Protein AF-K0JKZ1-F1 (afdb_monomer_lite)

pLDDT: mean 92.54, std 6.84, range [60.94, 98.06]

Radius of gyration: 19.69 Å; chains: 1; bounding box: 52×37×58 Å

Sequence (124 aa):
METDKKLISILKKLPNNYWYFKNENTKEYTIHSYPAVMVSPISRNIINIVKQIMKVDSLLDPFSGSGTVLVEGMLANIKTVYGNDINPLAILISKVKTNKLDINELKKEISVFLEDINNDYKKI

Secondary structure (DSSP, 8-state):
-HHHHHHHHHHHHS-TTTT--TTS-TTTT-SS--SS---HHHHHHHHHHHHHHS---EEEETT-TTSHHHHHHHHTT-SEEEE--S-HHHHHHHHHHT----HHHHHHHHHHHHHHHHHHHTT-

InterPro domains:
  IPR012327 D12 class N6 adenine-specific DNA methyltransferase [PF02086] (48-113)
  IPR029063 S-adenosyl-L-methionine-dependent methyltransferase superfamily [G3DSA:3.40.50.150] (2-124)
  IPR029063 S-adenosyl-L-methionine-dependent methyltransferase superfamily [SSF53335] (14-99)

Structure (mmCIF, N/CA/C/O backbone):
data_AF-K0JKZ1-F1
#
_entry.id   AF-K0JKZ1-F1
#
loop_
_atom_site.group_PDB
_atom_site.id
_atom_site.type_symbol
_atom_site.label_atom_id
_atom_site.label_alt_id
_atom_site.label_comp_id
_atom_site.label_asym_id
_atom_site.label_entity_id
_atom_site.label_seq_id
_atom_site.pdbx_PDB_ins_code
_atom_site.Cartn_x
_atom_site.Cartn_y
_atom_site.Cartn_z
_atom_site.occupancy
_atom_site.B_iso_or_equiv
_atom_site.auth_seq_id
_atom_site.auth_comp_id
_atom_site.auth_asym_id
_atom_site.auth_atom_id
_atom_site.pdbx_PDB_model_num
ATOM 1 N N . MET A 1 1 ? -13.471 -5.129 21.413 1.00 75.25 1 MET A N 1
ATOM 2 C CA . MET A 1 1 ? -14.851 -4.759 21.817 1.00 75.25 1 MET A CA 1
ATOM 3 C C . MET A 1 1 ? -15.219 -3.310 21.500 1.00 75.25 1 MET A C 1
ATOM 5 O O . MET A 1 1 ? -16.231 -3.127 20.843 1.00 75.25 1 MET A O 1
ATOM 9 N N . GLU A 1 2 ? -14.476 -2.281 21.931 1.00 92.31 2 GLU A N 1
ATOM 10 C CA . GLU A 1 2 ? -14.835 -0.875 21.620 1.00 92.31 2 GLU A CA 1
ATOM 11 C C . GLU A 1 2 ? -14.460 -0.459 20.186 1.00 92.31 2 GLU A C 1
ATOM 13 O O . GLU A 1 2 ? -15.281 0.095 19.457 1.00 92.31 2 GLU A O 1
ATOM 18 N N . THR A 1 3 ? -13.248 -0.800 19.740 1.00 93.12 3 THR A N 1
ATOM 19 C CA . THR A 1 3 ? -12.788 -0.588 18.355 1.00 93.12 3 THR A CA 1
ATOM 20 C C . THR A 1 3 ? -13.721 -1.259 17.346 1.00 93.12 3 THR A C 1
ATOM 22 O O . THR A 1 3 ? -14.153 -0.623 16.388 1.00 93.12 3 THR A O 1
ATOM 25 N N . ASP A 1 4 ? -14.111 -2.510 17.608 1.00 93.62 4 ASP A N 1
ATOM 26 C CA . ASP A 1 4 ? -14.999 -3.280 16.727 1.00 93.62 4 ASP A CA 1
ATOM 27 C C . ASP A 1 4 ? -16.383 -2.633 16.623 1.00 93.62 4 ASP A C 1
ATOM 29 O O . ASP A 1 4 ? -16.933 -2.521 15.531 1.00 93.62 4 ASP A O 1
ATOM 33 N N . LYS A 1 5 ? -16.938 -2.134 17.739 1.00 96.12 5 LYS A N 1
ATOM 34 C CA . LYS A 1 5 ? -18.213 -1.398 17.734 1.00 96.12 5 LYS A CA 1
ATOM 35 C C . LYS A 1 5 ? -18.131 -0.136 16.877 1.00 96.12 5 LYS A C 1
ATOM 37 O O . LYS A 1 5 ? -19.052 0.128 16.103 1.00 96.12 5 LYS A O 1
ATOM 42 N N . LYS A 1 6 ? -17.036 0.626 16.983 1.00 96.31 6 LYS A N 1
ATOM 43 C CA . LYS A 1 6 ? -16.798 1.817 16.150 1.00 96.31 6 LYS A CA 1
ATOM 44 C C . LYS A 1 6 ? -16.681 1.450 14.672 1.00 96.31 6 LYS A C 1
ATOM 46 O O . LYS A 1 6 ? -17.325 2.088 13.844 1.00 96.31 6 LYS A O 1
ATOM 51 N N . LEU A 1 7 ? -15.941 0.388 14.354 1.00 95.56 7 LEU A N 1
ATOM 52 C CA . LEU A 1 7 ? -15.785 -0.103 12.987 1.00 95.56 7 LEU A CA 1
ATOM 53 C C . LEU A 1 7 ? -17.128 -0.540 12.394 1.00 95.56 7 LEU A C 1
ATOM 55 O O . LEU A 1 7 ? -17.511 -0.068 11.328 1.00 95.56 7 LEU A O 1
ATOM 59 N N . ILE A 1 8 ? -17.886 -1.368 13.116 1.00 95.94 8 ILE A N 1
ATOM 60 C CA . ILE A 1 8 ? -19.223 -1.815 12.705 1.00 95.94 8 ILE A CA 1
ATOM 61 C C . ILE A 1 8 ? -20.156 -0.615 12.500 1.00 95.94 8 ILE A C 1
ATOM 63 O O . ILE A 1 8 ? -20.909 -0.584 11.529 1.00 95.94 8 ILE A O 1
ATOM 67 N N . SER A 1 9 ? -20.105 0.382 13.388 1.00 96.62 9 SER A N 1
ATOM 68 C CA . SER A 1 9 ? -20.902 1.609 13.272 1.00 96.62 9 SER A CA 1
ATOM 69 C C . SER A 1 9 ? -20.582 2.390 11.995 1.00 96.62 9 SER A C 1
ATOM 71 O O . SER A 1 9 ? -21.503 2.827 11.309 1.00 96.62 9 SER A O 1
ATOM 73 N N . ILE A 1 10 ? -19.301 2.528 11.638 1.00 96.56 10 ILE A N 1
ATOM 74 C CA . ILE A 1 10 ? -18.881 3.188 10.393 1.00 96.56 10 ILE A CA 1
ATOM 75 C C . ILE A 1 10 ? -19.340 2.378 9.178 1.00 96.56 10 ILE A C 1
ATOM 77 O O . ILE A 1 10 ? -19.988 2.932 8.294 1.00 96.56 10 ILE A O 1
ATOM 81 N N . LEU A 1 11 ? -19.081 1.067 9.159 1.00 95.44 11 LEU A N 1
ATOM 82 C CA . LEU A 1 11 ? -19.431 0.201 8.031 1.00 95.44 11 LEU A CA 1
ATOM 83 C C . LEU A 1 11 ? -20.944 0.163 7.767 1.00 95.44 11 LEU A C 1
ATOM 85 O O . LEU A 1 11 ? -21.357 0.195 6.613 1.00 95.44 11 LEU A O 1
ATOM 89 N N . LYS A 1 12 ? -21.778 0.168 8.816 1.00 96.38 12 LYS A N 1
ATOM 90 C CA . LYS A 1 12 ? -23.248 0.208 8.691 1.00 96.38 12 LYS A CA 1
ATOM 91 C C . LYS A 1 12 ? -23.793 1.516 8.113 1.00 96.38 12 LYS A C 1
ATOM 93 O O . LYS A 1 12 ? -24.927 1.531 7.648 1.00 96.38 12 LYS A O 1
ATOM 98 N N . LYS A 1 13 ? -23.029 2.609 8.183 1.00 96.69 13 LYS A N 1
ATOM 99 C CA . LYS A 1 13 ? -23.421 3.916 7.632 1.00 96.69 13 LYS A CA 1
ATOM 100 C C . LYS A 1 13 ? -23.040 4.077 6.161 1.00 96.69 13 LYS A C 1
ATOM 102 O O . LYS A 1 13 ? -23.465 5.048 5.541 1.00 96.69 13 LYS A O 1
ATOM 107 N N . LEU A 1 14 ? -22.227 3.172 5.614 1.00 96.31 14 LEU A N 1
ATOM 108 C CA . LEU A 1 14 ? -21.841 3.226 4.209 1.00 96.31 14 LEU A CA 1
ATOM 109 C C . LEU A 1 14 ? -23.059 2.929 3.318 1.00 96.31 14 LEU A C 1
ATOM 111 O O . LEU A 1 14 ? -23.857 2.050 3.647 1.00 96.31 14 LEU A O 1
ATOM 115 N N . PRO A 1 15 ? -23.218 3.633 2.186 1.00 95.62 15 PRO A N 1
ATOM 116 C CA . PRO A 1 15 ? -24.303 3.353 1.255 1.00 95.62 15 PRO A CA 1
ATOM 117 C C . PRO A 1 15 ? -24.127 1.971 0.605 1.00 95.62 15 PRO A C 1
ATOM 119 O O . PRO A 1 15 ? -23.009 1.489 0.426 1.00 95.62 15 PRO A O 1
ATOM 122 N N . ASN A 1 16 ? -25.229 1.341 0.187 1.00 93.44 16 ASN A N 1
ATOM 123 C CA . ASN A 1 16 ? -25.219 -0.027 -0.363 1.00 93.44 16 ASN A CA 1
ATOM 124 C C . ASN A 1 16 ? -24.302 -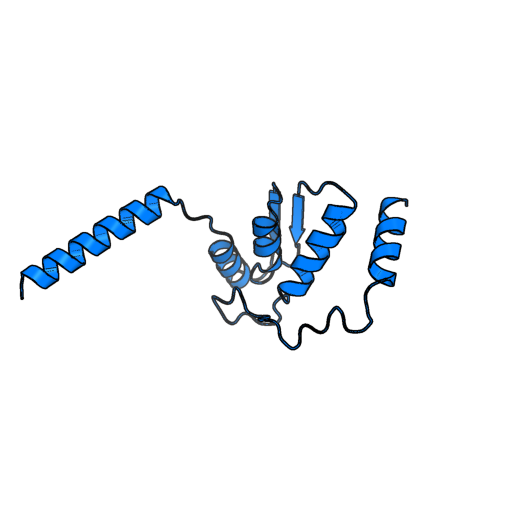0.207 -1.589 1.00 93.44 16 ASN A C 1
ATOM 126 O O . ASN A 1 16 ? -23.813 -1.303 -1.848 1.00 93.44 16 ASN A O 1
ATOM 130 N N . ASN A 1 17 ? -24.067 0.862 -2.348 1.00 93.06 17 ASN A N 1
ATOM 131 C CA . ASN A 1 17 ? -23.230 0.877 -3.546 1.00 93.06 17 ASN A CA 1
ATOM 132 C C . ASN A 1 17 ? -21.790 1.360 -3.289 1.00 93.06 17 ASN A C 1
ATOM 134 O O . ASN A 1 17 ? -21.048 1.554 -4.250 1.00 93.06 17 ASN A O 1
ATOM 138 N N . TYR A 1 18 ? -21.386 1.564 -2.029 1.00 93.25 18 TYR A N 1
ATOM 139 C CA . TYR A 1 18 ? -20.078 2.133 -1.678 1.00 93.25 18 TYR A CA 1
ATOM 140 C C . TYR A 1 18 ? -18.901 1.365 -2.299 1.00 93.25 18 TYR A C 1
ATOM 142 O O . TYR A 1 18 ? -17.935 1.967 -2.750 1.00 93.25 18 TYR A O 1
ATOM 150 N N . TRP A 1 19 ? -19.007 0.035 -2.383 1.00 92.50 19 TRP A N 1
ATOM 151 C CA . TRP A 1 19 ? -17.942 -0.841 -2.882 1.00 92.50 19 TRP A CA 1
ATOM 152 C C . TRP A 1 19 ? -18.018 -1.140 -4.390 1.00 92.50 19 TRP A C 1
ATOM 154 O O . TRP A 1 19 ? -17.407 -2.101 -4.851 1.00 92.50 19 TRP A O 1
ATOM 164 N N . TYR A 1 20 ? -18.807 -0.391 -5.171 1.00 90.44 20 TYR A N 1
ATOM 165 C CA . TYR A 1 20 ? -19.060 -0.739 -6.580 1.00 90.44 20 TYR A CA 1
ATOM 166 C C . TYR A 1 20 ? -18.020 -0.189 -7.561 1.00 90.44 20 TYR A C 1
ATOM 168 O O . TYR A 1 20 ? -17.918 -0.733 -8.656 1.00 90.44 20 TYR A O 1
ATOM 176 N N . PHE A 1 21 ? -17.289 0.874 -7.207 1.00 88.06 21 PHE A N 1
ATOM 177 C CA . PHE A 1 21 ? -16.156 1.461 -7.955 1.00 88.06 21 PHE A CA 1
ATOM 178 C C . PHE A 1 21 ? -16.307 1.547 -9.492 1.00 88.06 21 PHE A C 1
ATOM 180 O O . PHE A 1 21 ? -15.315 1.528 -10.214 1.00 88.06 21 PHE A O 1
ATOM 187 N N . LYS A 1 22 ? -17.539 1.661 -10.017 1.00 79.06 22 LYS A N 1
ATOM 188 C CA . LYS A 1 22 ? -17.839 1.527 -11.460 1.00 79.06 22 LYS A CA 1
ATOM 189 C C . LYS A 1 22 ? -17.120 2.549 -12.346 1.00 79.06 22 LYS A C 1
ATOM 191 O O . LYS A 1 22 ? -16.888 2.265 -13.514 1.00 79.06 22 LYS A O 1
ATOM 196 N N . ASN A 1 23 ? -16.783 3.710 -11.784 1.00 77.88 23 ASN A N 1
ATOM 197 C CA . ASN A 1 23 ? -16.147 4.822 -12.492 1.00 77.88 23 ASN A CA 1
ATOM 198 C C . ASN A 1 23 ? -14.702 5.072 -12.031 1.00 77.88 23 ASN A C 1
ATOM 200 O O . ASN A 1 23 ? -14.126 6.099 -12.379 1.00 77.88 23 ASN A O 1
ATOM 204 N N . GLU A 1 24 ? -14.121 4.180 -11.226 1.00 78.88 24 GLU A N 1
ATOM 205 C CA . GLU A 1 24 ? -12.757 4.342 -10.724 1.00 78.88 24 GLU A CA 1
ATOM 206 C C . GLU A 1 24 ? -11.762 3.476 -11.497 1.00 78.88 24 GLU A C 1
ATOM 208 O O . GLU A 1 24 ? -12.081 2.386 -11.980 1.00 78.88 24 GLU A O 1
ATOM 213 N N . ASN A 1 25 ? -10.518 3.951 -11.587 1.00 75.56 25 ASN A N 1
ATOM 214 C CA . ASN A 1 25 ? -9.434 3.163 -12.154 1.00 75.56 25 ASN A CA 1
ATOM 215 C C . ASN A 1 25 ? -9.040 2.038 -11.185 1.00 75.56 25 ASN A C 1
ATOM 217 O O . ASN A 1 25 ? -8.229 2.214 -10.281 1.00 75.56 25 ASN A O 1
ATOM 221 N N . THR A 1 26 ? -9.585 0.844 -11.403 1.00 74.69 26 THR A N 1
ATOM 222 C CA . THR A 1 26 ? -9.306 -0.344 -10.578 1.00 74.69 26 THR A CA 1
ATOM 223 C C . THR A 1 26 ? -7.937 -0.982 -10.849 1.00 74.69 26 THR A C 1
ATOM 225 O O . THR A 1 26 ? -7.575 -1.956 -10.192 1.00 74.69 26 THR A O 1
ATOM 228 N N . LYS A 1 27 ? -7.163 -0.443 -11.802 1.00 71.00 27 LYS A N 1
ATOM 229 C CA . LYS A 1 27 ? -5.886 -0.988 -12.292 1.00 71.00 27 LYS A CA 1
ATOM 230 C C . LYS A 1 27 ? -4.711 -0.016 -12.144 1.00 71.00 27 LYS A C 1
ATOM 232 O O . LYS A 1 27 ? -3.699 -0.184 -12.822 1.00 71.00 27 LYS A O 1
ATOM 237 N N . GLU A 1 28 ? -4.824 0.948 -11.234 1.00 72.44 28 GLU A N 1
ATOM 238 C CA . GLU A 1 28 ? -3.914 2.091 -11.048 1.00 72.44 28 GLU A CA 1
ATOM 239 C C . GLU A 1 28 ? -2.417 1.726 -10.932 1.00 72.44 28 GLU A C 1
ATOM 241 O O . GLU A 1 28 ? -1.564 2.502 -11.347 1.00 72.44 28 GLU A O 1
ATOM 246 N N . TYR A 1 29 ? -2.085 0.516 -10.464 1.00 77.88 29 TYR A N 1
ATOM 247 C CA . TYR A 1 29 ? -0.700 0.044 -10.291 1.00 77.88 29 TYR A CA 1
ATOM 248 C C . TYR A 1 29 ? -0.366 -1.189 -11.136 1.00 77.88 29 TYR A C 1
ATOM 250 O O . TYR A 1 29 ? 0.390 -2.067 -10.710 1.00 77.88 29 TYR A O 1
ATOM 258 N N . THR A 1 30 ? -0.979 -1.333 -12.309 1.00 79.69 30 THR A N 1
ATOM 259 C CA . THR A 1 30 ? -0.765 -2.511 -13.158 1.00 79.69 30 THR A CA 1
ATOM 260 C C . THR A 1 30 ? 0.533 -2.375 -13.947 1.00 79.69 30 THR A C 1
ATOM 262 O O . THR A 1 30 ? 0.571 -1.713 -14.975 1.00 79.69 30 THR A O 1
ATOM 265 N N . ILE A 1 31 ? 1.585 -3.046 -13.477 1.00 83.56 31 ILE A N 1
ATOM 266 C CA . ILE A 1 31 ? 2.847 -3.223 -14.223 1.00 83.56 31 ILE A CA 1
ATOM 267 C C . ILE A 1 31 ? 2.902 -4.557 -14.983 1.00 83.56 31 ILE A C 1
ATOM 269 O O . ILE A 1 31 ? 3.702 -4.732 -15.892 1.00 83.56 31 ILE A O 1
ATOM 273 N N . HIS A 1 32 ? 2.051 -5.510 -14.599 1.00 87.00 32 HIS A N 1
ATOM 274 C CA . HIS A 1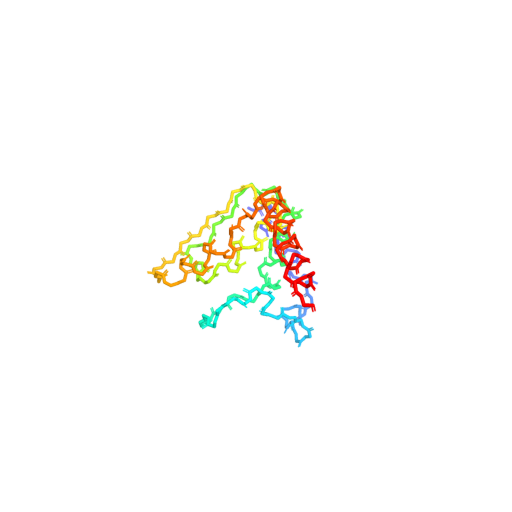 32 ? 1.937 -6.835 -15.197 1.00 87.00 32 HIS A CA 1
ATOM 275 C C . HIS A 1 32 ? 0.510 -7.353 -14.999 1.00 87.00 32 HIS A C 1
ATOM 277 O O . HIS A 1 32 ? -0.096 -7.127 -13.946 1.00 87.00 32 HIS A O 1
ATOM 283 N N . SER A 1 33 ? -0.006 -8.093 -15.978 1.00 81.50 33 SER A N 1
ATOM 284 C CA . SER A 1 33 ? -1.319 -8.746 -15.929 1.00 81.50 33 SER A CA 1
ATOM 285 C C . SER A 1 33 ? -1.283 -9.986 -15.027 1.00 81.50 33 SER A C 1
ATOM 287 O O . SER A 1 33 ? -1.271 -11.117 -15.502 1.00 81.50 33 SER A O 1
ATOM 289 N N . TYR A 1 34 ? -1.192 -9.785 -13.711 1.00 86.00 34 TYR A N 1
ATOM 290 C CA . TYR A 1 34 ? -1.377 -10.856 -12.727 1.00 86.00 34 TYR A CA 1
ATOM 291 C C . TYR A 1 34 ? -2.883 -11.117 -12.528 1.00 86.00 34 TYR A C 1
ATOM 293 O O . TYR A 1 34 ? -3.654 -10.155 -12.505 1.00 86.00 34 TYR A O 1
ATOM 301 N N . PRO A 1 35 ? -3.343 -12.375 -12.423 1.00 83.56 35 PRO A N 1
ATOM 302 C CA . PRO A 1 35 ? -4.762 -12.676 -12.244 1.00 83.56 35 PRO A CA 1
ATOM 303 C C . PRO A 1 35 ? -5.265 -12.284 -10.847 1.00 83.56 35 PRO A C 1
ATOM 305 O O . PRO A 1 35 ? -4.485 -12.179 -9.904 1.00 83.56 35 PRO A O 1
ATOM 308 N N . ALA A 1 36 ? -6.585 -12.105 -10.725 1.00 82.62 36 ALA A N 1
ATOM 309 C CA . ALA A 1 36 ? -7.299 -11.956 -9.449 1.00 82.62 36 ALA A CA 1
ATOM 310 C C . ALA A 1 36 ? -6.669 -10.942 -8.468 1.00 82.62 36 ALA A C 1
ATOM 312 O O . ALA A 1 36 ? -6.481 -11.220 -7.287 1.00 82.62 36 ALA A O 1
ATOM 313 N N . VAL A 1 37 ? -6.321 -9.754 -8.967 1.00 85.12 37 VAL A N 1
ATOM 314 C CA . VAL A 1 37 ? -5.713 -8.696 -8.149 1.00 85.12 37 VAL A CA 1
ATOM 315 C C . VAL A 1 37 ? -6.736 -7.996 -7.261 1.00 85.12 37 VAL A C 1
ATOM 317 O O . VAL A 1 37 ? -7.879 -7.772 -7.662 1.00 85.12 37 VAL A O 1
ATOM 320 N N . MET A 1 38 ? -6.293 -7.588 -6.071 1.00 89.50 38 MET A N 1
ATOM 321 C CA . MET A 1 38 ? -7.055 -6.687 -5.210 1.00 89.50 38 MET A CA 1
ATOM 322 C C . MET A 1 38 ? -7.359 -5.373 -5.941 1.00 89.50 38 MET A C 1
ATOM 324 O O . MET A 1 38 ? -6.477 -4.786 -6.573 1.00 89.50 38 MET A O 1
ATOM 328 N N . VAL A 1 39 ? -8.601 -4.905 -5.819 1.00 90.38 39 VAL A N 1
ATOM 329 C CA . VAL A 1 39 ? -9.064 -3.620 -6.355 1.00 90.38 39 VAL A CA 1
ATOM 330 C C . VAL A 1 39 ? -8.582 -2.510 -5.423 1.00 90.38 39 VAL A C 1
ATOM 332 O O . VAL A 1 39 ? -9.034 -2.436 -4.280 1.00 90.38 39 VAL A O 1
ATOM 335 N N . SER A 1 40 ? -7.668 -1.653 -5.894 1.00 91.44 40 SER A N 1
ATOM 336 C CA . SER A 1 40 ? -6.964 -0.670 -5.049 1.00 91.44 40 SER A CA 1
ATOM 337 C C . SER A 1 40 ? -7.889 0.194 -4.171 1.00 91.44 40 SER A C 1
ATOM 339 O O . SER A 1 40 ? -7.616 0.299 -2.968 1.00 91.44 40 SER A O 1
ATOM 341 N N . PRO A 1 41 ? -9.022 0.724 -4.687 1.00 93.12 41 PRO A N 1
ATOM 342 C CA . PRO A 1 41 ? -9.987 1.467 -3.873 1.00 93.12 41 PRO A CA 1
ATOM 343 C C . PRO A 1 41 ? -10.525 0.715 -2.649 1.00 93.12 41 PRO A C 1
ATOM 345 O O . PRO A 1 41 ? -10.749 1.327 -1.604 1.00 93.12 41 PRO A O 1
ATOM 348 N N . ILE A 1 42 ? -10.687 -0.613 -2.728 1.00 93.75 42 ILE A N 1
ATOM 349 C CA . ILE A 1 42 ? -11.153 -1.414 -1.588 1.00 93.75 42 ILE A CA 1
ATOM 350 C C . ILE A 1 42 ? -10.132 -1.337 -0.453 1.00 93.75 42 ILE A C 1
ATOM 352 O O . ILE A 1 42 ? -10.472 -0.950 0.666 1.00 93.75 42 ILE A O 1
ATOM 356 N N . SER A 1 43 ? -8.872 -1.670 -0.742 1.00 94.38 43 SER A N 1
ATOM 357 C CA . SER A 1 43 ? -7.794 -1.667 0.254 1.00 94.38 43 SER A CA 1
ATOM 358 C C . SER A 1 43 ? -7.556 -0.273 0.821 1.00 94.38 43 SER A C 1
ATOM 360 O O . SER A 1 43 ? -7.441 -0.122 2.037 1.00 94.38 43 SER A O 1
ATOM 362 N N . ARG A 1 44 ? -7.569 0.750 -0.038 1.00 95.56 44 ARG A N 1
ATOM 363 C CA . ARG A 1 44 ? -7.417 2.153 0.354 1.00 95.56 44 ARG A CA 1
ATOM 364 C C . ARG A 1 44 ? -8.483 2.575 1.359 1.00 95.56 44 ARG A C 1
ATOM 366 O O . ARG A 1 44 ? -8.167 3.119 2.417 1.00 95.56 44 ARG A O 1
ATOM 373 N N . ASN A 1 45 ? -9.748 2.285 1.057 1.00 96.00 45 ASN A N 1
ATOM 374 C CA . ASN A 1 45 ? -10.869 2.662 1.911 1.00 96.00 45 ASN A CA 1
ATOM 375 C C . ASN A 1 45 ? -10.840 1.915 3.245 1.00 96.00 45 ASN A C 1
ATOM 377 O O . ASN A 1 45 ? -11.051 2.535 4.285 1.00 96.00 45 ASN A O 1
ATOM 381 N N . ILE A 1 46 ? -10.513 0.618 3.244 1.00 96.56 46 ILE A N 1
ATOM 382 C CA . ILE A 1 46 ? -10.359 -0.157 4.484 1.00 96.56 46 ILE A CA 1
ATOM 383 C C . ILE A 1 46 ? -9.252 0.441 5.360 1.00 96.56 46 ILE A C 1
ATOM 385 O O . ILE A 1 46 ? -9.490 0.706 6.539 1.00 96.56 46 ILE A O 1
ATOM 389 N N . ILE A 1 47 ? -8.070 0.708 4.792 1.00 97.44 47 ILE A N 1
ATOM 390 C CA . ILE A 1 47 ? -6.949 1.320 5.520 1.00 97.44 47 ILE A CA 1
ATOM 391 C C . ILE A 1 47 ? -7.372 2.669 6.115 1.00 97.44 47 ILE A C 1
ATOM 393 O O . ILE A 1 47 ? -7.150 2.919 7.302 1.00 97.44 47 ILE A O 1
ATOM 397 N N . ASN A 1 48 ? -8.032 3.518 5.325 1.00 97.00 48 ASN A N 1
ATOM 398 C CA . ASN A 1 48 ? -8.499 4.828 5.774 1.00 97.00 48 ASN A CA 1
ATOM 399 C C . ASN A 1 48 ? -9.522 4.732 6.912 1.00 97.00 48 ASN A C 1
ATOM 401 O O . ASN A 1 48 ? -9.403 5.466 7.891 1.00 97.00 48 ASN A O 1
ATOM 405 N N . ILE A 1 49 ? -10.491 3.816 6.822 1.00 97.31 49 ILE A N 1
ATOM 406 C CA . ILE A 1 49 ? -11.492 3.595 7.875 1.00 97.31 49 ILE A CA 1
ATOM 407 C C . ILE A 1 49 ? -10.816 3.133 9.170 1.00 97.31 49 ILE A C 1
ATOM 409 O O . ILE A 1 49 ? -11.089 3.684 10.233 1.00 97.31 49 ILE A O 1
ATOM 413 N N . VAL A 1 50 ? -9.904 2.160 9.105 1.00 96.62 50 VAL A N 1
ATOM 414 C CA . VAL A 1 50 ? -9.222 1.643 10.304 1.00 96.62 50 VAL A CA 1
ATOM 415 C C . VAL A 1 50 ? -8.373 2.731 10.968 1.00 96.62 50 VAL A C 1
ATOM 417 O O . VAL A 1 50 ? -8.430 2.893 12.190 1.00 96.62 50 VAL A O 1
ATOM 420 N N . LYS A 1 51 ? -7.652 3.537 10.178 1.00 95.94 51 LYS A N 1
ATOM 421 C CA . LYS A 1 51 ? -6.827 4.649 10.681 1.00 95.94 51 LYS A CA 1
ATOM 422 C C . LYS A 1 51 ? -7.625 5.750 11.389 1.00 95.94 51 LYS A C 1
ATOM 424 O O . LYS A 1 51 ? -7.053 6.461 12.209 1.00 95.94 51 LYS A O 1
ATOM 429 N N . GLN A 1 52 ? -8.923 5.898 11.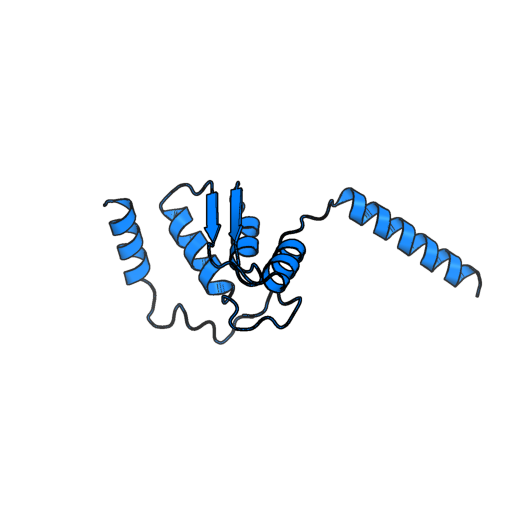111 1.00 95.38 52 GLN A N 1
ATOM 430 C CA . GLN A 1 52 ? -9.792 6.835 11.843 1.00 95.38 52 GLN A CA 1
ATOM 431 C C . GLN A 1 52 ? -10.107 6.362 13.268 1.00 95.38 52 GLN A C 1
ATOM 433 O O . GLN A 1 52 ? -10.497 7.162 14.115 1.00 95.38 52 GLN A O 1
ATOM 438 N N . ILE A 1 53 ? -9.977 5.061 13.534 1.00 95.69 53 ILE A N 1
ATOM 439 C CA . ILE A 1 53 ? -10.417 4.439 14.787 1.00 95.69 53 ILE A CA 1
ATOM 440 C C . ILE A 1 53 ? -9.219 4.121 15.684 1.00 95.69 53 ILE A C 1
ATOM 442 O O . ILE A 1 53 ? -9.334 4.171 16.910 1.00 95.69 53 ILE A O 1
ATOM 446 N N . MET A 1 54 ? -8.075 3.786 15.087 1.00 94.75 54 MET A N 1
ATOM 447 C CA . MET A 1 54 ? -6.864 3.417 15.810 1.00 94.75 54 MET A CA 1
ATOM 448 C C . MET A 1 54 ? -5.591 3.803 15.060 1.00 94.75 54 MET A C 1
ATOM 450 O O . MET A 1 54 ? -5.571 3.934 13.837 1.00 94.75 54 MET A O 1
ATOM 454 N N . LYS A 1 55 ? -4.492 3.922 15.810 1.00 95.06 55 LYS A N 1
ATOM 455 C CA . LYS A 1 55 ? -3.156 4.058 15.234 1.00 95.06 55 LYS A CA 1
ATOM 456 C C . LYS A 1 55 ? -2.755 2.749 14.548 1.00 95.06 55 LYS A C 1
ATOM 458 O O . LYS A 1 55 ? -2.855 1.683 15.150 1.00 95.06 55 LYS A O 1
ATOM 463 N N . VAL A 1 56 ? -2.272 2.850 13.312 1.00 96.75 56 VAL A N 1
ATOM 464 C CA . VAL A 1 56 ? -1.794 1.714 12.513 1.00 96.75 56 VAL A CA 1
ATOM 465 C C . VAL A 1 56 ? -0.313 1.916 12.219 1.00 96.75 56 VAL A C 1
ATOM 467 O O . VAL A 1 56 ? 0.051 2.725 11.369 1.00 96.75 56 VAL A O 1
ATOM 470 N N . ASP A 1 57 ? 0.541 1.201 12.950 1.00 97.06 57 ASP A N 1
ATOM 471 C CA . ASP A 1 57 ? 1.994 1.229 12.744 1.00 97.06 57 ASP A CA 1
ATOM 472 C C . ASP A 1 57 ? 2.461 0.138 11.764 1.00 97.06 57 ASP A C 1
ATOM 474 O O . ASP A 1 57 ? 3.504 0.290 11.126 1.00 97.06 57 ASP A O 1
ATOM 478 N N . SER A 1 58 ? 1.686 -0.939 11.603 1.00 97.81 58 SER A N 1
ATOM 479 C CA . SER A 1 58 ? 2.015 -2.040 10.700 1.00 97.81 58 SER A CA 1
ATOM 480 C C . SER A 1 58 ? 0.820 -2.558 9.897 1.00 97.81 58 SER A C 1
ATOM 482 O O . SER A 1 58 ? -0.326 -2.478 10.337 1.00 97.81 58 SER A O 1
ATOM 484 N N . LEU A 1 59 ? 1.107 -3.099 8.711 1.00 97.94 59 LEU A N 1
ATOM 485 C CA . LEU A 1 59 ? 0.168 -3.794 7.830 1.00 97.94 59 LEU A CA 1
ATOM 486 C C . LEU A 1 59 ? 0.779 -5.129 7.396 1.00 97.94 59 LEU A C 1
ATOM 488 O O . LEU A 1 59 ? 1.960 -5.180 7.057 1.00 97.94 59 LEU A O 1
ATOM 492 N N . LEU A 1 60 ? -0.028 -6.190 7.385 1.00 97.69 60 LEU A N 1
ATOM 493 C CA . LEU A 1 60 ? 0.342 -7.505 6.867 1.00 97.69 60 LEU A CA 1
ATOM 494 C C . LEU A 1 60 ? -0.725 -7.985 5.881 1.00 97.69 60 LEU A C 1
ATOM 496 O O . LEU A 1 60 ? -1.899 -8.044 6.241 1.00 97.69 60 LEU A O 1
ATOM 500 N N . ASP A 1 61 ? -0.298 -8.378 4.684 1.00 97.06 61 ASP A N 1
ATOM 501 C CA . ASP A 1 61 ? -1.109 -9.148 3.739 1.00 97.06 61 ASP A CA 1
ATOM 502 C C . ASP A 1 61 ? -0.477 -10.540 3.518 1.00 97.06 61 ASP A C 1
ATOM 504 O O . ASP A 1 61 ? 0.554 -10.649 2.846 1.00 97.06 61 ASP A O 1
ATOM 508 N N . PRO A 1 62 ? -1.037 -11.615 4.104 1.00 95.62 62 PRO A N 1
ATOM 509 C CA . PRO A 1 62 ? -0.458 -12.955 4.012 1.00 95.62 62 PRO A CA 1
ATOM 510 C C . PRO A 1 62 ? -0.652 -13.620 2.639 1.00 95.62 62 PRO A C 1
ATOM 512 O O . PRO A 1 62 ? -0.083 -14.685 2.417 1.00 95.62 62 PRO A O 1
ATOM 515 N N . PHE A 1 63 ? -1.441 -13.016 1.743 1.00 94.50 63 PHE A N 1
ATOM 516 C CA . PHE A 1 63 ? -1.689 -13.492 0.381 1.00 94.50 63 PHE A CA 1
ATOM 517 C C . PHE A 1 63 ? -1.602 -12.311 -0.590 1.00 94.50 63 PHE A C 1
ATOM 519 O O . PHE A 1 63 ? -2.549 -11.986 -1.309 1.00 94.50 63 PHE A O 1
ATOM 526 N N . SER A 1 64 ? -0.452 -11.632 -0.573 1.00 94.31 64 SER A N 1
ATOM 527 C CA . SER A 1 64 ? -0.299 -10.299 -1.156 1.00 94.31 64 SER A CA 1
ATOM 528 C C . SER A 1 64 ? -0.457 -10.244 -2.673 1.00 94.31 64 SER A C 1
ATOM 530 O O . SER A 1 64 ? -0.597 -9.151 -3.236 1.00 94.31 64 SER A O 1
ATOM 532 N N . GLY A 1 65 ? -0.401 -11.389 -3.363 1.00 93.88 65 GLY A N 1
ATOM 533 C CA . GLY A 1 65 ? -0.446 -11.459 -4.813 1.00 93.88 65 GLY A CA 1
ATOM 534 C C . GLY A 1 65 ? 0.562 -10.496 -5.430 1.00 93.88 65 GLY A C 1
ATOM 535 O O . GLY A 1 65 ? 1.718 -10.408 -5.018 1.00 93.88 65 GLY A O 1
ATOM 536 N N . SER A 1 66 ? 0.098 -9.708 -6.398 1.00 93.69 66 SER A N 1
ATOM 537 C CA . SER A 1 66 ? 0.920 -8.691 -7.064 1.00 93.69 66 SER A CA 1
ATOM 538 C C . SER A 1 66 ? 1.223 -7.433 -6.228 1.00 93.69 66 SER A C 1
ATOM 540 O O . SER A 1 66 ? 1.720 -6.454 -6.784 1.00 93.69 66 SER A O 1
ATOM 542 N N . GLY A 1 67 ? 0.894 -7.413 -4.933 1.00 94.88 67 GLY A N 1
ATOM 543 C CA . GLY A 1 67 ? 1.328 -6.383 -3.985 1.00 94.88 67 GLY A CA 1
ATOM 544 C C . GLY A 1 67 ? 0.452 -5.132 -3.880 1.00 94.88 67 GLY A C 1
ATOM 545 O O . GLY A 1 67 ? 0.901 -4.146 -3.303 1.00 94.88 67 GLY A O 1
ATOM 546 N N . THR A 1 68 ? -0.779 -5.121 -4.409 1.00 94.88 68 THR A N 1
ATOM 547 C CA . THR A 1 68 ? -1.644 -3.917 -4.386 1.00 94.88 68 THR A CA 1
ATOM 548 C C . THR A 1 68 ? -1.880 -3.388 -2.968 1.00 94.88 68 THR A C 1
ATOM 550 O O . THR A 1 68 ? -1.735 -2.191 -2.731 1.00 94.88 68 THR A O 1
ATOM 553 N N . VAL A 1 69 ? -2.190 -4.266 -2.006 1.00 96.19 69 VAL A N 1
ATOM 554 C CA . VAL A 1 69 ? -2.419 -3.862 -0.607 1.00 96.19 69 VAL A CA 1
ATOM 555 C C . VAL A 1 69 ? -1.147 -3.284 0.017 1.00 96.19 69 VAL A C 1
ATOM 557 O O . VAL A 1 69 ? -1.220 -2.331 0.790 1.00 96.19 69 VAL A O 1
ATOM 560 N N . LEU A 1 70 ? 0.024 -3.816 -0.349 1.00 97.19 70 LEU A N 1
ATOM 561 C CA . LEU A 1 70 ? 1.301 -3.324 0.167 1.00 97.19 70 LEU A CA 1
ATOM 562 C C . LEU A 1 70 ? 1.569 -1.894 -0.311 1.00 97.19 70 LEU A C 1
ATOM 564 O O . LEU A 1 70 ? 1.936 -1.037 0.490 1.00 97.19 70 LEU A O 1
ATOM 568 N N . VAL A 1 71 ? 1.322 -1.624 -1.597 1.00 95.69 71 VAL A N 1
ATOM 569 C CA . VAL A 1 71 ? 1.432 -0.277 -2.178 1.00 95.69 71 VAL A CA 1
ATOM 570 C C . VAL A 1 71 ? 0.488 0.697 -1.475 1.00 95.69 71 VAL A C 1
ATOM 572 O O . VAL A 1 71 ? 0.929 1.756 -1.040 1.00 95.69 71 VAL A O 1
ATOM 575 N N . GLU A 1 72 ? -0.782 0.332 -1.287 1.00 96.56 72 GLU A N 1
ATOM 576 C CA . GLU A 1 72 ? -1.747 1.175 -0.565 1.00 96.56 72 GLU A CA 1
ATOM 577 C C . GLU A 1 72 ? -1.323 1.427 0.890 1.00 96.56 72 GLU A C 1
ATOM 579 O O . GLU A 1 72 ? -1.433 2.548 1.385 1.00 96.56 72 GLU A O 1
ATOM 584 N N . GLY A 1 73 ? -0.764 0.423 1.572 1.00 97.25 73 GLY A N 1
ATOM 585 C CA . GLY A 1 73 ? -0.198 0.587 2.913 1.00 97.25 73 GLY A CA 1
ATOM 586 C C . GLY A 1 73 ? 0.968 1.578 2.950 1.00 97.25 73 GLY A C 1
ATOM 587 O O . GLY A 1 73 ? 1.036 2.428 3.842 1.00 97.25 73 GLY A O 1
ATOM 588 N N . MET A 1 74 ? 1.860 1.510 1.958 1.00 96.06 74 MET A N 1
ATOM 589 C CA . MET A 1 74 ? 2.976 2.447 1.812 1.00 96.06 74 MET A CA 1
ATOM 590 C C . MET A 1 74 ? 2.493 3.873 1.527 1.00 96.06 74 MET A C 1
ATOM 592 O O . MET A 1 74 ? 2.960 4.807 2.176 1.00 96.06 74 MET A O 1
ATOM 596 N N . LEU A 1 75 ? 1.537 4.045 0.607 1.00 95.62 75 LEU A N 1
ATOM 597 C CA . LEU A 1 75 ? 0.928 5.341 0.276 1.00 95.62 75 LEU A CA 1
ATOM 598 C C . LEU A 1 75 ? 0.172 5.943 1.466 1.00 95.62 75 LEU A C 1
ATOM 600 O O . LEU A 1 75 ? 0.184 7.154 1.675 1.00 95.62 75 LEU A O 1
ATOM 604 N N . ALA A 1 76 ? -0.422 5.096 2.306 1.00 97.06 76 ALA A N 1
ATOM 605 C CA . ALA A 1 76 ? -1.047 5.499 3.556 1.00 97.06 76 ALA A CA 1
ATOM 606 C C . ALA A 1 76 ? -0.039 5.826 4.677 1.00 97.06 76 ALA A C 1
ATOM 608 O O . ALA A 1 76 ? -0.466 6.068 5.810 1.00 97.06 76 ALA A O 1
ATOM 609 N N . ASN A 1 77 ? 1.270 5.861 4.403 1.00 96.19 77 ASN A N 1
ATOM 610 C CA . ASN A 1 77 ? 2.332 6.132 5.377 1.00 96.19 77 ASN A CA 1
ATOM 611 C C . ASN A 1 77 ? 2.327 5.174 6.584 1.00 96.19 77 ASN A C 1
ATOM 613 O O . ASN A 1 77 ? 2.622 5.580 7.709 1.00 96.19 77 ASN A O 1
ATOM 617 N N . ILE A 1 78 ? 1.978 3.900 6.376 1.00 97.75 78 ILE A N 1
ATOM 618 C CA . ILE A 1 78 ? 2.140 2.874 7.412 1.00 97.75 78 ILE A CA 1
ATOM 619 C C . ILE A 1 78 ? 3.634 2.570 7.551 1.00 97.75 78 ILE A C 1
ATOM 621 O O . ILE A 1 78 ? 4.322 2.333 6.557 1.00 97.75 78 ILE A O 1
ATOM 625 N N . LYS A 1 79 ? 4.144 2.595 8.789 1.00 96.81 79 LYS A N 1
ATOM 626 C CA . LYS A 1 79 ? 5.585 2.495 9.066 1.00 96.81 79 LYS A CA 1
ATOM 627 C C . LYS A 1 79 ? 6.171 1.176 8.572 1.00 96.81 79 LYS A C 1
ATOM 629 O O . LYS A 1 79 ? 7.252 1.176 7.985 1.00 96.81 79 LYS A O 1
ATOM 634 N N . THR A 1 80 ? 5.458 0.077 8.797 1.00 97.69 80 THR A N 1
ATOM 635 C CA . THR A 1 80 ? 5.940 -1.257 8.451 1.00 97.69 80 THR A CA 1
ATOM 636 C C . THR A 1 80 ? 4.899 -2.020 7.643 1.00 97.69 80 THR A C 1
ATOM 638 O O . THR A 1 80 ? 3.788 -2.245 8.110 1.00 97.69 80 THR A O 1
ATOM 641 N N . VAL A 1 81 ? 5.253 -2.448 6.434 1.00 98.06 81 VAL A N 1
ATOM 642 C CA . VAL A 1 81 ? 4.346 -3.163 5.529 1.00 98.06 81 VAL A CA 1
ATOM 643 C C . VAL A 1 81 ? 4.965 -4.508 5.172 1.00 98.06 81 VAL A C 1
ATOM 645 O O . VAL A 1 81 ? 6.080 -4.560 4.658 1.00 98.06 81 VAL A O 1
ATOM 648 N N . TYR A 1 82 ? 4.246 -5.589 5.459 1.00 97.88 82 TYR A N 1
ATOM 649 C CA . TYR A 1 82 ? 4.661 -6.961 5.198 1.00 97.88 82 TYR A CA 1
ATOM 650 C C . TYR A 1 82 ? 3.699 -7.636 4.227 1.00 97.88 82 TYR A C 1
ATOM 652 O O . TYR A 1 82 ? 2.484 -7.473 4.324 1.00 97.88 82 TYR A O 1
ATOM 660 N N . GLY A 1 83 ? 4.252 -8.430 3.317 1.00 96.62 83 GLY A N 1
ATOM 661 C CA . GLY A 1 83 ? 3.480 -9.257 2.403 1.00 96.62 83 GLY A CA 1
ATOM 662 C C . GLY A 1 83 ? 4.175 -10.581 2.139 1.00 96.62 83 GLY A C 1
ATOM 663 O O . GLY A 1 83 ? 5.407 -10.648 2.131 1.00 96.62 83 GLY A O 1
ATOM 664 N N . ASN A 1 84 ? 3.389 -11.629 1.931 1.00 96.19 84 ASN A N 1
ATOM 665 C CA . ASN A 1 84 ? 3.882 -12.910 1.449 1.00 96.19 84 ASN A CA 1
ATOM 666 C C . ASN A 1 84 ? 2.933 -13.469 0.388 1.00 96.19 84 ASN A C 1
ATOM 668 O O . ASN A 1 84 ? 1.735 -13.201 0.405 1.00 96.19 84 ASN A O 1
ATOM 672 N N . ASP A 1 85 ? 3.490 -14.235 -0.541 1.00 96.44 85 ASP A N 1
ATOM 673 C CA . ASP A 1 85 ? 2.736 -15.024 -1.502 1.00 96.44 85 ASP A CA 1
ATOM 674 C C . ASP A 1 85 ? 3.551 -16.278 -1.838 1.00 96.44 85 ASP A C 1
ATOM 676 O O . ASP A 1 85 ? 4.780 -16.264 -1.739 1.00 96.44 85 ASP A O 1
ATOM 680 N N . ILE A 1 86 ? 2.885 -17.360 -2.235 1.00 96.75 86 ILE A N 1
ATOM 681 C CA . ILE A 1 86 ? 3.562 -18.591 -2.656 1.00 96.75 86 ILE A CA 1
ATOM 682 C C . ILE A 1 86 ? 4.120 -18.477 -4.079 1.00 96.75 86 ILE A C 1
ATOM 684 O O . ILE A 1 86 ? 5.080 -19.163 -4.423 1.00 96.75 86 ILE A O 1
ATOM 688 N N . ASN A 1 87 ? 3.532 -17.622 -4.919 1.00 94.75 87 ASN A N 1
ATOM 689 C CA . ASN A 1 87 ? 3.914 -17.483 -6.313 1.00 94.75 87 ASN A CA 1
ATOM 690 C C . ASN A 1 87 ? 5.148 -16.567 -6.461 1.00 94.75 87 ASN A C 1
ATOM 692 O O . ASN A 1 87 ? 5.052 -15.360 -6.209 1.00 94.75 87 ASN A O 1
ATOM 696 N N . PRO A 1 88 ? 6.295 -17.072 -6.960 1.00 95.31 88 PRO A N 1
ATOM 697 C CA . PRO A 1 88 ? 7.504 -16.263 -7.129 1.00 95.31 88 PRO A CA 1
ATOM 698 C C . PRO A 1 88 ? 7.323 -15.053 -8.055 1.00 95.31 88 PRO A C 1
ATOM 700 O O . PRO A 1 88 ? 7.924 -14.003 -7.822 1.00 95.31 88 PRO A O 1
ATOM 703 N N . LEU A 1 89 ? 6.473 -15.164 -9.083 1.00 94.75 89 LEU A N 1
ATOM 704 C CA . LEU A 1 89 ? 6.165 -14.049 -9.981 1.00 94.75 89 LEU A CA 1
ATOM 705 C C . LEU A 1 89 ? 5.400 -12.942 -9.245 1.00 94.75 89 LEU A C 1
ATOM 707 O O . LEU A 1 89 ? 5.681 -11.761 -9.440 1.00 94.75 89 LEU A O 1
ATOM 711 N N . ALA A 1 90 ? 4.465 -13.318 -8.373 1.00 94.62 90 ALA A N 1
ATOM 712 C CA . ALA A 1 90 ? 3.711 -12.377 -7.553 1.00 94.62 90 ALA A CA 1
ATOM 713 C C . ALA A 1 90 ? 4.649 -11.591 -6.624 1.00 94.62 90 ALA A C 1
ATOM 715 O O . ALA A 1 90 ? 4.595 -10.361 -6.590 1.00 94.62 90 ALA A O 1
ATOM 716 N N . ILE A 1 91 ? 5.592 -12.292 -5.981 1.00 95.25 91 ILE A 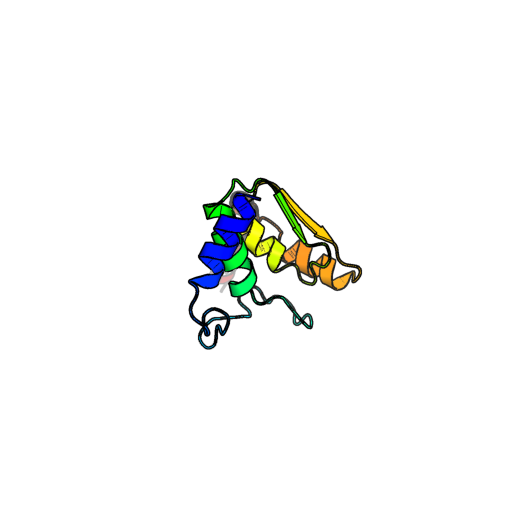N 1
ATOM 717 C CA . ILE A 1 91 ? 6.644 -11.684 -5.157 1.00 95.25 91 ILE A CA 1
ATOM 718 C C . ILE A 1 91 ? 7.494 -10.706 -5.978 1.00 95.25 91 ILE A C 1
ATOM 720 O O . ILE A 1 91 ? 7.755 -9.599 -5.511 1.00 95.25 91 ILE A O 1
ATOM 724 N N . LEU A 1 92 ? 7.934 -11.083 -7.185 1.00 95.75 92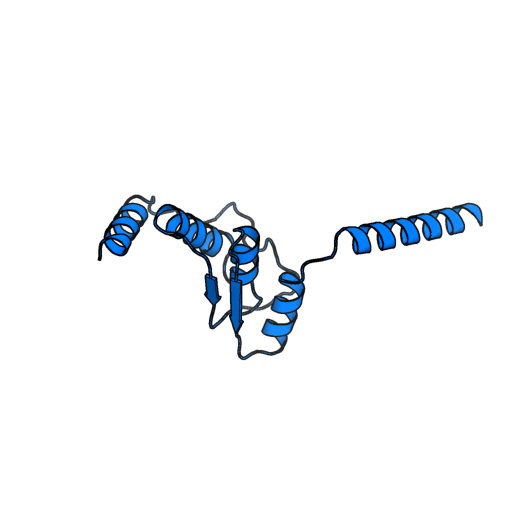 LEU A N 1
ATOM 725 C CA . LEU A 1 92 ? 8.738 -10.206 -8.044 1.00 95.75 92 LEU A CA 1
ATOM 726 C C . LEU A 1 92 ? 7.978 -8.923 -8.401 1.00 95.75 92 LEU A C 1
ATOM 728 O O . LEU A 1 92 ? 8.498 -7.826 -8.208 1.00 95.75 92 LEU A O 1
ATOM 732 N N . ILE A 1 93 ? 6.736 -9.061 -8.868 1.00 95.06 93 ILE A N 1
ATOM 733 C CA . ILE A 1 93 ? 5.875 -7.925 -9.209 1.00 95.06 93 ILE A CA 1
ATOM 734 C C . ILE A 1 93 ? 5.675 -7.032 -7.982 1.00 95.06 93 ILE A C 1
ATOM 736 O O . ILE A 1 93 ? 5.837 -5.816 -8.071 1.00 95.06 93 ILE A O 1
ATOM 740 N N . SER A 1 94 ? 5.372 -7.631 -6.828 1.00 94.88 94 SER A N 1
ATOM 741 C CA . SER A 1 94 ? 5.193 -6.906 -5.575 1.00 94.88 94 SER A CA 1
ATOM 742 C C . SER A 1 94 ? 6.449 -6.123 -5.201 1.00 94.88 94 SER A C 1
ATOM 744 O O . SER A 1 94 ? 6.348 -4.931 -4.940 1.00 94.88 94 SER A O 1
ATOM 746 N N . LYS A 1 95 ? 7.633 -6.752 -5.241 1.00 95.12 95 LYS A N 1
ATOM 747 C CA . LYS A 1 95 ? 8.918 -6.096 -4.946 1.00 95.12 95 LYS A CA 1
ATOM 748 C C . LYS A 1 95 ? 9.153 -4.874 -5.826 1.00 95.12 95 LYS A C 1
ATOM 750 O O . LYS A 1 95 ? 9.553 -3.838 -5.305 1.00 95.12 95 LYS A O 1
ATOM 755 N N . VAL A 1 96 ? 8.873 -4.983 -7.127 1.00 94.75 96 VAL A N 1
ATOM 756 C CA . VAL A 1 96 ? 8.996 -3.862 -8.069 1.00 94.75 96 VAL A CA 1
ATOM 757 C C . VAL A 1 96 ? 8.023 -2.740 -7.708 1.00 94.75 96 VAL A C 1
ATOM 759 O O . VAL A 1 96 ? 8.442 -1.591 -7.603 1.00 94.75 96 VAL A O 1
ATOM 762 N N . LYS A 1 97 ? 6.745 -3.050 -7.452 1.00 93.19 97 LYS A N 1
ATOM 763 C CA . LYS A 1 97 ? 5.743 -2.031 -7.089 1.00 93.19 97 LYS A CA 1
ATOM 764 C C . LYS A 1 97 ? 6.035 -1.336 -5.759 1.00 93.19 97 LYS A C 1
ATOM 766 O O . LYS A 1 97 ? 5.702 -0.169 -5.594 1.00 93.19 97 LYS A O 1
ATOM 771 N N . THR A 1 98 ? 6.624 -2.053 -4.807 1.00 94.31 98 THR A N 1
ATOM 772 C CA . THR A 1 98 ? 6.975 -1.524 -3.483 1.00 94.31 98 THR A CA 1
ATOM 773 C C . THR A 1 98 ? 8.386 -0.938 -3.429 1.00 94.31 98 THR A C 1
ATOM 775 O O . THR A 1 98 ? 8.849 -0.563 -2.352 1.00 94.31 98 THR A O 1
ATOM 778 N N . ASN A 1 99 ? 9.104 -0.878 -4.553 1.00 93.19 99 ASN A N 1
ATOM 779 C CA . ASN A 1 99 ? 10.449 -0.325 -4.574 1.00 93.19 99 ASN A CA 1
ATOM 780 C C . ASN A 1 99 ? 10.395 1.203 -4.437 1.00 93.19 99 ASN A C 1
ATOM 782 O O . ASN A 1 99 ? 9.858 1.895 -5.302 1.00 93.19 99 ASN A O 1
ATOM 786 N N . LYS A 1 100 ? 10.959 1.739 -3.350 1.00 88.62 100 LYS A N 1
ATOM 787 C CA . LYS A 1 100 ? 11.102 3.188 -3.174 1.00 88.62 100 LYS A CA 1
ATOM 788 C C . LYS A 1 100 ? 12.337 3.645 -3.938 1.00 88.62 100 LYS A C 1
ATOM 790 O O . LYS A 1 100 ? 13.449 3.302 -3.553 1.00 88.62 100 LYS A O 1
ATOM 795 N N . LEU A 1 101 ? 12.133 4.419 -4.999 1.00 87.94 101 LEU A N 1
ATOM 796 C CA . LEU A 1 101 ? 13.233 5.036 -5.734 1.00 87.94 101 LEU A CA 1
ATOM 797 C C . LEU A 1 101 ? 13.866 6.151 -4.895 1.00 87.94 101 LEU A C 1
ATOM 799 O O . LEU A 1 101 ? 13.149 6.975 -4.318 1.00 87.94 101 LEU A O 1
ATOM 803 N N . ASP A 1 102 ? 15.197 6.193 -4.850 1.00 92.81 102 ASP A N 1
ATOM 804 C CA . ASP A 1 102 ? 15.914 7.350 -4.324 1.00 92.81 102 ASP A CA 1
ATOM 805 C C . ASP A 1 102 ? 15.741 8.511 -5.310 1.00 92.81 102 ASP A C 1
ATOM 807 O O . ASP A 1 102 ? 16.130 8.443 -6.477 1.00 92.81 102 ASP A O 1
ATOM 811 N N . ILE A 1 103 ? 15.118 9.591 -4.840 1.00 93.12 103 ILE A N 1
ATOM 812 C CA . ILE A 1 103 ? 14.822 10.757 -5.671 1.00 93.12 103 ILE A CA 1
ATOM 813 C C . ILE A 1 103 ? 16.087 11.476 -6.150 1.00 93.12 103 ILE A C 1
ATOM 815 O O . ILE A 1 103 ? 16.070 12.095 -7.211 1.00 93.12 103 ILE A O 1
ATOM 819 N N . ASN A 1 104 ? 17.173 11.426 -5.381 1.00 96.06 104 ASN A N 1
ATOM 820 C CA . ASN A 1 104 ? 18.434 12.063 -5.743 1.00 96.06 104 ASN A CA 1
ATOM 821 C C . ASN A 1 104 ? 19.157 11.248 -6.810 1.00 96.06 104 ASN A C 1
ATOM 823 O O . ASN A 1 104 ? 19.648 11.823 -7.779 1.00 96.06 104 ASN A O 1
ATOM 827 N N . GLU A 1 105 ? 19.162 9.922 -6.662 1.00 95.62 105 GLU A N 1
ATOM 828 C CA . GLU A 1 105 ? 19.681 9.011 -7.682 1.00 95.62 105 GLU A CA 1
ATOM 829 C C . GLU A 1 105 ? 18.883 9.155 -8.981 1.00 95.62 105 GLU A C 1
ATOM 831 O O . GLU A 1 105 ? 19.461 9.424 -10.028 1.00 95.62 105 GLU A O 1
ATOM 836 N N . LEU A 1 106 ? 17.549 9.136 -8.905 1.00 94.50 106 LEU A N 1
ATOM 837 C CA . LEU A 1 106 ? 16.689 9.327 -10.072 1.00 94.50 106 LEU A CA 1
ATOM 838 C C . LEU A 1 106 ? 16.954 10.663 -10.781 1.00 94.50 106 LEU A C 1
ATOM 840 O O . LEU A 1 106 ? 17.047 10.707 -12.005 1.00 94.50 106 LEU A O 1
ATOM 844 N N . LYS A 1 107 ? 17.095 11.761 -10.029 1.00 96.50 107 LYS A N 1
ATOM 845 C CA . LYS A 1 107 ? 17.428 13.076 -10.601 1.00 96.50 107 LYS A CA 1
ATOM 846 C C . LYS A 1 107 ? 18.784 13.069 -11.296 1.00 96.50 107 LYS A C 1
ATOM 848 O O . LYS A 1 107 ? 18.906 13.662 -12.362 1.00 96.50 107 LYS A O 1
ATOM 853 N N . LYS A 1 108 ? 19.784 12.419 -10.699 1.00 97.44 108 LYS A N 1
ATOM 854 C CA . LYS A 1 108 ? 21.117 12.290 -11.289 1.00 97.44 108 LYS A CA 1
ATOM 855 C C . LYS A 1 108 ? 21.048 11.542 -12.621 1.00 97.44 108 LYS A C 1
ATOM 857 O O .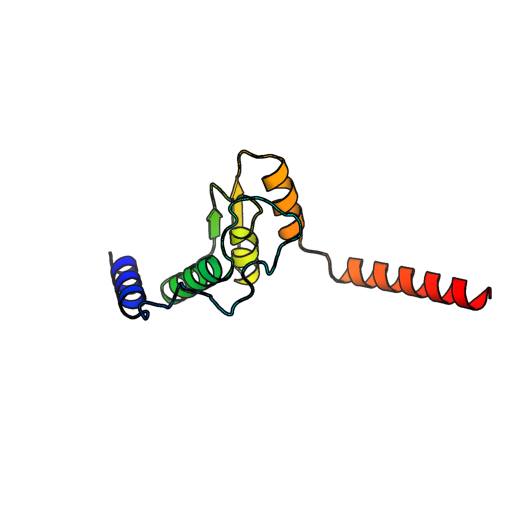 LYS A 1 108 ? 21.561 12.053 -13.610 1.00 97.44 108 LYS A O 1
ATOM 862 N N . GLU A 1 109 ? 20.377 10.394 -12.653 1.00 96.81 109 GLU A N 1
ATOM 863 C CA . GLU A 1 109 ? 20.230 9.591 -13.873 1.00 96.81 109 GLU A CA 1
ATOM 864 C C . GLU A 1 109 ? 19.463 10.348 -14.970 1.00 96.81 109 GLU A C 1
ATOM 866 O O . GLU A 1 109 ? 19.854 10.318 -16.135 1.00 96.81 109 GLU A O 1
ATOM 871 N N . ILE A 1 110 ? 18.420 11.106 -14.607 1.00 96.88 110 ILE A N 1
ATOM 872 C CA . ILE A 1 110 ? 17.698 11.973 -15.553 1.00 96.88 110 ILE A CA 1
ATOM 873 C C . ILE A 1 110 ? 18.625 13.042 -16.143 1.00 96.88 110 ILE A C 1
ATOM 875 O O . ILE A 1 110 ? 18.583 13.275 -17.350 1.00 96.88 110 ILE A O 1
ATOM 879 N N . SER A 1 111 ? 19.456 13.694 -15.326 1.00 97.31 111 SER A N 1
ATOM 880 C CA . SER A 1 111 ? 20.396 14.706 -15.819 1.00 97.31 111 SER A CA 1
ATOM 881 C C . SER A 1 111 ? 21.397 14.121 -16.814 1.00 97.31 111 SER A C 1
ATOM 883 O O . SER A 1 111 ? 21.579 14.698 -17.881 1.00 97.31 111 SER A O 1
ATOM 885 N N . VAL A 1 112 ? 21.983 12.957 -16.503 1.00 97.31 112 VAL A N 1
ATOM 886 C CA . VAL A 1 112 ? 22.913 12.252 -17.405 1.00 97.31 112 VAL A CA 1
ATOM 887 C C . VAL A 1 112 ? 22.230 11.928 -18.734 1.00 97.31 112 VAL A C 1
ATOM 889 O O . VAL A 1 112 ? 22.737 12.273 -19.797 1.00 97.31 112 VAL A O 1
ATOM 892 N N . PHE A 1 113 ? 21.026 11.358 -18.682 1.00 97.00 113 PHE A N 1
ATOM 893 C CA . PHE A 1 113 ? 20.265 11.018 -19.882 1.00 97.00 113 PHE A CA 1
ATOM 894 C C . PHE A 1 113 ? 19.948 12.240 -20.762 1.00 97.00 113 PHE A C 1
ATOM 896 O O . PHE A 1 113 ? 20.028 12.174 -21.989 1.00 97.00 113 PHE A O 1
ATOM 903 N N . LEU A 1 114 ? 19.604 13.380 -20.153 1.00 97.12 114 LEU A N 1
ATOM 904 C CA . LEU A 1 114 ? 19.347 14.621 -20.888 1.00 97.12 114 LEU A CA 1
ATOM 905 C C . LEU A 1 114 ? 20.623 15.212 -21.505 1.00 97.12 114 LEU A C 1
ATOM 907 O O . LEU A 1 114 ? 20.559 15.802 -22.586 1.00 97.12 114 LEU A O 1
ATOM 911 N N . GLU A 1 115 ? 21.773 15.077 -20.846 1.00 96.75 115 GLU A N 1
ATOM 912 C CA . GLU A 1 115 ? 23.068 15.466 -21.413 1.00 96.75 115 GLU A CA 1
ATOM 913 C C . GLU A 1 115 ? 23.412 14.623 -22.645 1.00 96.75 115 GLU A C 1
ATOM 915 O O . GLU A 1 115 ? 23.779 15.189 -23.677 1.00 96.75 115 GLU A O 1
ATOM 920 N N . ASP A 1 116 ? 23.210 13.306 -22.576 1.00 96.06 116 ASP A N 1
ATOM 921 C CA . ASP A 1 116 ? 23.441 12.388 -23.697 1.00 96.06 116 ASP A CA 1
ATOM 922 C C . ASP A 1 116 ? 22.575 12.748 -24.909 1.00 96.06 116 ASP A C 1
ATOM 924 O O . ASP A 1 116 ? 23.094 12.920 -26.015 1.00 96.06 116 ASP A O 1
ATOM 928 N N . ILE A 1 117 ? 21.275 12.981 -24.690 1.00 96.50 117 ILE A N 1
ATOM 929 C CA . ILE A 1 117 ? 20.355 13.434 -25.741 1.00 96.50 117 ILE A CA 1
ATOM 930 C C . ILE A 1 117 ? 20.861 14.726 -26.397 1.00 96.50 117 ILE A C 1
ATOM 932 O O . ILE A 1 117 ? 20.927 14.825 -27.623 1.00 96.50 117 ILE A O 1
ATOM 936 N N . ASN A 1 118 ? 21.230 15.729 -25.597 1.00 95.69 118 ASN A N 1
ATOM 937 C CA . ASN A 1 118 ? 21.704 17.012 -26.120 1.00 95.69 118 ASN A CA 1
ATOM 938 C C . ASN A 1 118 ? 23.012 16.876 -26.907 1.00 95.69 118 ASN A C 1
ATOM 940 O O . ASN A 1 118 ? 23.216 17.581 -27.898 1.00 95.69 118 ASN A O 1
ATOM 944 N N . ASN A 1 119 ? 23.905 15.992 -26.467 1.00 94.81 119 ASN A N 1
ATOM 945 C CA . ASN A 1 119 ? 25.159 15.722 -27.156 1.00 94.81 119 ASN A CA 1
ATOM 946 C C . ASN A 1 119 ? 24.925 15.028 -28.499 1.00 94.81 119 ASN A C 1
ATOM 948 O O . ASN A 1 119 ? 25.623 15.344 -29.460 1.00 94.81 119 ASN A O 1
ATOM 952 N N . ASP A 1 120 ? 23.944 14.135 -28.593 1.00 94.25 120 ASP A N 1
ATOM 953 C CA . ASP A 1 120 ? 23.594 13.476 -29.849 1.00 94.25 120 ASP A CA 1
ATOM 954 C C . ASP A 1 120 ? 22.915 14.427 -30.839 1.00 94.25 120 ASP A C 1
ATOM 956 O O . ASP A 1 120 ? 23.283 14.437 -32.013 1.00 94.25 120 ASP A O 1
ATOM 960 N N . TYR A 1 121 ? 22.028 15.315 -30.379 1.00 90.19 121 TYR A N 1
ATOM 961 C CA . TYR A 1 121 ? 21.439 16.349 -31.241 1.00 90.19 121 TYR A CA 1
ATOM 962 C C . TYR A 1 121 ? 22.463 17.347 -31.794 1.00 90.19 121 TYR A C 1
ATOM 964 O O . TYR A 1 121 ? 22.281 17.839 -32.900 1.00 90.19 121 TYR A O 1
ATOM 972 N N . LYS A 1 122 ? 23.542 17.651 -31.059 1.00 85.75 122 LYS A N 1
ATOM 973 C CA . LYS A 1 122 ? 24.616 18.552 -31.526 1.00 85.75 122 LYS A CA 1
ATOM 974 C C . LYS A 1 122 ? 25.552 17.924 -32.565 1.00 85.75 122 LYS A C 1
ATOM 976 O O . LYS A 1 122 ? 26.363 18.645 -33.142 1.00 85.75 122 LYS A O 1
ATOM 981 N N . LYS A 1 123 ? 25.506 16.601 -32.753 1.00 75.56 123 LYS A N 1
ATOM 982 C CA . LYS A 1 123 ? 26.323 15.877 -33.746 1.00 75.56 123 LYS A CA 1
ATOM 983 C C . LYS A 1 123 ? 25.657 15.796 -35.127 1.00 75.56 123 LYS A C 1
ATOM 985 O O . LYS A 1 123 ? 26.314 15.343 -36.063 1.00 75.56 123 LYS A O 1
ATOM 990 N N . ILE A 1 124 ? 24.383 16.180 -35.233 1.00 60.94 124 ILE A N 1
ATOM 991 C CA . ILE A 1 124 ? 23.583 16.242 -36.468 1.00 60.94 124 ILE A CA 1
ATOM 992 C C . ILE A 1 124 ? 23.601 17.680 -36.987 1.00 60.94 124 ILE A C 1
ATOM 994 O O . ILE A 1 124 ? 23.731 17.848 -38.219 1.00 60.94 124 ILE A O 1
#

Foldseek 3Di:
DVLVVQLVVVVVPADPCNPVCPPHDQCVQPPDPFPPADRLVVLLVVVVSSVVRDDAQEEEDAACFLQSNQLSCVVVVRNYYYYDHPDVVSVVNNCVSNDDDDPVVVVVVVVVVVVVVVVVVVVD

Organism: NCBI:txid1161918